Protein AF-A0A1Q5JDY2-F1 (afdb_monomer_lite)

pLDDT: mean 71.78, std 18.26, range [34.53, 92.19]

Structure (mmCIF, N/CA/C/O backbone):
data_AF-A0A1Q5JDY2-F1
#
_entry.id   AF-A0A1Q5JDY2-F1
#
loop_
_atom_site.group_PDB
_atom_site.id
_atom_site.type_symbol
_atom_site.label_atom_id
_atom_site.label_alt_id
_atom_site.label_comp_id
_atom_site.label_asym_id
_atom_site.label_entity_id
_atom_site.label_seq_id
_atom_site.pdbx_PDB_ins_code
_atom_site.Cartn_x
_atom_site.Cartn_y
_atom_site.Cartn_z
_atom_site.occupancy
_atom_site.B_iso_or_equiv
_atom_site.auth_seq_id
_atom_site.auth_comp_id
_atom_site.auth_asym_id
_atom_site.auth_atom_id
_atom_site.pdbx_PDB_model_num
ATOM 1 N N . MET A 1 1 ? -8.999 -15.703 -0.878 1.00 34.53 1 MET A N 1
ATOM 2 C CA . MET A 1 1 ? -8.414 -15.663 -2.234 1.00 34.53 1 MET A CA 1
ATOM 3 C C . MET A 1 1 ? -8.475 -14.210 -2.679 1.00 34.53 1 MET A C 1
ATOM 5 O O . MET A 1 1 ? -9.572 -13.703 -2.850 1.00 34.53 1 MET A O 1
ATOM 9 N N . LEU A 1 2 ? -7.343 -13.499 -2.682 1.00 36.00 2 LEU A N 1
ATOM 10 C CA . LEU A 1 2 ? -7.298 -12.076 -3.037 1.00 36.00 2 LEU A CA 1
ATOM 11 C C . LEU A 1 2 ? -7.349 -11.986 -4.570 1.00 36.00 2 LEU A C 1
ATOM 13 O O . LEU A 1 2 ? -6.380 -12.350 -5.238 1.00 36.00 2 LEU A O 1
ATOM 17 N N . THR A 1 3 ? -8.489 -11.588 -5.131 1.00 35.00 3 THR A N 1
ATOM 18 C CA . THR A 1 3 ? -8.627 -11.350 -6.573 1.00 35.00 3 THR A CA 1
ATOM 19 C C . THR A 1 3 ? -7.709 -10.194 -6.940 1.00 35.00 3 THR A C 1
ATOM 21 O O . THR A 1 3 ? -7.945 -9.055 -6.559 1.00 35.00 3 THR A O 1
ATOM 24 N N . THR A 1 4 ? -6.606 -10.500 -7.615 1.00 46.09 4 THR A N 1
ATOM 25 C CA . THR A 1 4 ? -5.664 -9.481 -8.078 1.00 46.09 4 THR A CA 1
ATOM 26 C C . THR A 1 4 ? -6.146 -8.997 -9.442 1.00 46.09 4 THR A C 1
ATOM 28 O O . THR A 1 4 ? -6.404 -9.821 -10.318 1.00 46.09 4 THR A O 1
ATOM 31 N N . ASP A 1 5 ? -6.323 -7.684 -9.604 1.00 41.34 5 ASP A N 1
ATOM 32 C CA . ASP A 1 5 ? -6.657 -7.054 -10.887 1.00 41.34 5 ASP A CA 1
ATOM 33 C C . ASP A 1 5 ? -5.701 -7.576 -11.984 1.00 41.34 5 ASP A C 1
ATOM 35 O O . ASP A 1 5 ? -4.491 -7.548 -11.778 1.00 41.34 5 ASP A O 1
ATOM 39 N N . PRO A 1 6 ? -6.183 -8.052 -13.146 1.00 43.06 6 PRO A N 1
ATOM 40 C CA . PRO A 1 6 ? -5.334 -8.628 -14.196 1.00 43.06 6 PRO A CA 1
ATOM 41 C C . PRO A 1 6 ? -4.361 -7.627 -14.853 1.00 43.06 6 PRO A C 1
ATOM 43 O O . PRO A 1 6 ? -3.434 -8.043 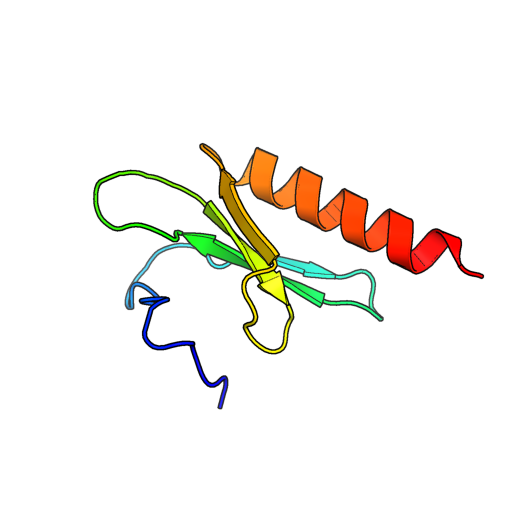-15.548 1.00 43.06 6 PRO A O 1
ATOM 46 N N . ARG A 1 7 ? -4.525 -6.315 -14.635 1.00 41.62 7 ARG A N 1
ATOM 47 C CA . ARG A 1 7 ? -3.541 -5.272 -14.994 1.00 41.62 7 ARG A CA 1
ATOM 48 C C . ARG A 1 7 ? -2.435 -5.132 -13.952 1.00 41.62 7 ARG A C 1
ATOM 50 O O . ARG A 1 7 ? -1.383 -4.561 -14.235 1.00 41.62 7 ARG A O 1
ATOM 57 N N . VAL A 1 8 ? -2.667 -5.645 -12.751 1.00 43.41 8 VAL A N 1
ATOM 58 C CA . VAL A 1 8 ? -1.680 -5.773 -11.690 1.00 43.41 8 VAL A CA 1
ATOM 59 C C . VAL A 1 8 ? -1.104 -7.170 -11.817 1.00 43.41 8 VAL A C 1
ATOM 61 O O . VAL A 1 8 ? -1.723 -8.153 -11.438 1.00 43.41 8 VAL A O 1
ATOM 64 N N . THR A 1 9 ? 0.100 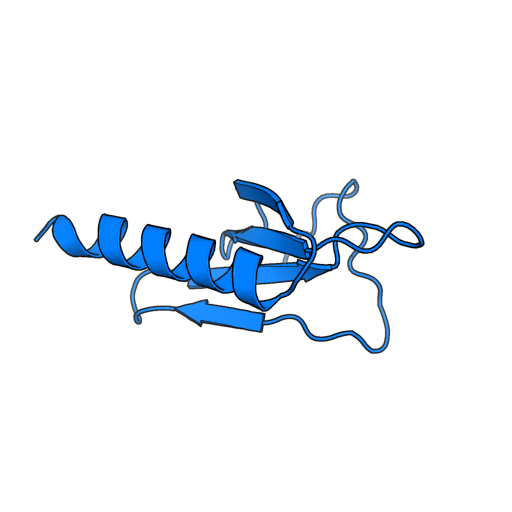-7.289 -12.364 1.00 45.88 9 THR A N 1
ATOM 65 C CA . THR A 1 9 ? 0.827 -8.554 -12.263 1.00 45.88 9 THR A CA 1
ATOM 66 C C . THR A 1 9 ? 1.480 -8.581 -10.880 1.00 45.88 9 THR A C 1
ATOM 68 O O . THR A 1 9 ? 2.502 -7.909 -10.704 1.00 45.88 9 THR A O 1
ATOM 71 N N . PRO A 1 10 ? 0.951 -9.304 -9.868 1.00 46.25 10 PRO A N 1
ATOM 72 C CA . PRO A 1 10 ? 1.764 -9.626 -8.711 1.00 46.25 10 PRO A CA 1
ATOM 73 C C . PRO A 1 10 ? 2.933 -10.431 -9.266 1.00 46.25 10 PRO A C 1
ATOM 75 O O . PRO A 1 10 ? 2.750 -11.508 -9.833 1.00 46.25 10 PRO A O 1
ATOM 78 N N . VAL A 1 11 ? 4.136 -9.864 -9.218 1.00 47.38 11 VAL A N 1
ATOM 79 C CA . VAL A 1 11 ? 5.318 -10.570 -9.703 1.00 47.38 11 VAL A CA 1
ATOM 80 C C . VAL A 1 11 ? 5.549 -11.723 -8.729 1.00 47.38 11 VAL A C 1
ATOM 82 O O . VAL A 1 11 ? 6.087 -11.536 -7.640 1.00 47.38 11 VAL A O 1
ATOM 85 N N . GLY A 1 12 ? 5.031 -12.897 -9.088 1.00 38.91 12 GLY A N 1
ATOM 86 C CA . GLY A 1 12 ? 5.192 -14.123 -8.329 1.00 38.91 12 GLY A CA 1
ATOM 87 C C . GLY A 1 12 ? 6.670 -14.475 -8.199 1.00 38.91 12 GLY A C 1
ATOM 88 O O . GLY A 1 12 ? 7.411 -14.438 -9.181 1.00 38.91 12 GLY A O 1
ATOM 89 N N . GLY A 1 13 ? 7.059 -14.823 -6.972 1.00 37.72 13 GLY A N 1
ATOM 90 C CA . GLY A 1 13 ? 8.371 -15.353 -6.613 1.00 37.72 13 GLY A CA 1
ATOM 91 C C . GLY A 1 13 ? 9.386 -14.270 -6.255 1.00 37.72 13 GLY A C 1
ATOM 92 O O . GLY A 1 13 ? 10.156 -13.854 -7.106 1.00 37.72 13 GLY A O 1
ATOM 93 N N . SER A 1 14 ? 9.432 -13.872 -4.975 1.00 49.22 14 SER A N 1
ATOM 94 C CA . SER A 1 14 ? 10.398 -12.924 -4.379 1.00 49.22 14 SER A CA 1
ATOM 95 C C . SER A 1 14 ? 10.226 -11.442 -4.769 1.00 49.22 14 SER A C 1
ATOM 97 O O . SER A 1 14 ? 10.619 -11.012 -5.850 1.00 49.22 14 SER A O 1
ATOM 99 N N . GLY A 1 15 ? 9.707 -10.602 -3.856 1.00 51.25 15 GLY A N 1
ATOM 100 C CA . GLY A 1 15 ? 9.769 -9.149 -4.082 1.00 51.25 15 GLY A CA 1
ATOM 101 C C . GLY A 1 15 ? 9.023 -8.196 -3.143 1.00 51.25 15 GLY A C 1
ATOM 102 O O . GLY A 1 15 ? 8.576 -7.163 -3.623 1.00 51.25 15 GLY A O 1
ATOM 103 N N . ARG A 1 16 ? 8.891 -8.508 -1.842 1.00 62.75 16 ARG A N 1
ATOM 104 C CA . ARG A 1 16 ? 8.381 -7.629 -0.756 1.00 62.75 16 ARG A CA 1
ATOM 105 C C . ARG A 1 16 ? 7.063 -6.884 -1.045 1.00 62.75 16 ARG A C 1
ATOM 107 O O . ARG A 1 16 ? 7.069 -5.696 -1.353 1.00 62.75 16 ARG A O 1
ATOM 114 N N . VAL A 1 17 ? 5.932 -7.548 -0.804 1.00 72.31 17 VAL A N 1
ATOM 115 C CA . VAL A 1 17 ? 4.691 -6.833 -0.456 1.00 72.31 17 VAL A CA 1
ATOM 116 C C . VAL A 1 17 ? 4.868 -6.262 0.950 1.00 72.31 17 VAL A C 1
ATOM 118 O O . VAL A 1 17 ? 5.297 -6.981 1.852 1.00 72.31 17 VAL A O 1
ATOM 121 N N . THR A 1 18 ? 4.597 -4.972 1.135 1.00 80.50 18 THR A N 1
ATOM 122 C CA . THR A 1 18 ? 4.610 -4.337 2.462 1.00 80.50 18 THR A CA 1
ATOM 123 C C . THR A 1 18 ? 3.189 -3.981 2.855 1.00 80.50 18 THR A C 1
ATOM 125 O O . THR A 1 18 ? 2.517 -3.257 2.127 1.00 80.50 18 THR A O 1
ATOM 128 N N . THR A 1 19 ? 2.749 -4.466 4.009 1.00 82.81 19 THR A N 1
ATOM 129 C CA . THR A 1 19 ? 1.444 -4.121 4.578 1.00 82.81 19 THR A CA 1
ATOM 130 C C . THR A 1 19 ? 1.598 -2.941 5.530 1.00 82.81 19 THR A C 1
ATOM 132 O O . THR A 1 19 ? 2.533 -2.909 6.331 1.00 82.81 19 THR A O 1
ATOM 135 N N . VAL A 1 20 ? 0.682 -1.979 5.447 1.00 82.00 20 VAL A N 1
ATOM 136 C CA . VAL A 1 20 ? 0.576 -0.854 6.385 1.00 82.00 20 VAL A CA 1
ATOM 137 C C . VAL A 1 20 ? -0.847 -0.839 6.931 1.00 82.00 20 VAL A C 1
ATOM 139 O O . VAL A 1 20 ? -1.800 -0.884 6.155 1.00 82.00 20 VAL A O 1
ATOM 142 N N . THR A 1 21 ? -1.007 -0.829 8.252 1.00 83.31 21 THR A N 1
ATOM 143 C CA . THR A 1 21 ? -2.326 -0.848 8.892 1.00 83.31 21 THR A CA 1
ATOM 144 C C . THR A 1 21 ? -2.298 -0.154 10.247 1.00 83.31 21 THR A C 1
ATOM 146 O O . THR A 1 21 ? -1.275 -0.192 10.928 1.00 83.31 21 THR A O 1
ATOM 149 N N . ASP A 1 22 ? -3.419 0.457 10.628 1.00 82.56 22 ASP A N 1
ATOM 150 C CA . ASP A 1 22 ? -3.667 1.026 11.960 1.00 82.56 22 ASP A CA 1
ATOM 151 C C . ASP A 1 22 ? -4.584 0.139 12.833 1.00 82.56 22 ASP A C 1
ATOM 153 O O . ASP A 1 22 ? -4.987 0.543 13.919 1.00 82.56 22 ASP A O 1
ATOM 157 N N . GLY A 1 23 ? -4.923 -1.068 12.361 1.00 77.62 23 GLY A N 1
ATOM 158 C CA . GLY A 1 23 ? -5.861 -1.989 13.014 1.00 77.62 23 GLY A CA 1
ATOM 159 C C . GLY A 1 23 ? -7.307 -1.892 12.513 1.00 77.62 23 GLY A C 1
ATOM 160 O O . GLY A 1 23 ? -8.064 -2.840 12.700 1.00 77.62 23 GLY A O 1
ATOM 161 N N . THR A 1 24 ? -7.679 -0.812 11.819 1.00 81.88 24 THR A N 1
ATOM 162 C CA . THR A 1 24 ? -9.014 -0.629 11.209 1.00 81.88 24 THR A CA 1
ATOM 163 C C . THR A 1 24 ? -8.952 -0.541 9.686 1.00 81.88 24 THR A C 1
ATOM 165 O O . THR A 1 24 ? -9.804 -1.084 8.987 1.00 81.88 24 THR A O 1
ATOM 168 N N . THR A 1 25 ? -7.901 0.088 9.166 1.00 82.50 25 THR A N 1
ATOM 169 C CA . THR A 1 25 ? -7.655 0.300 7.745 1.00 82.50 25 THR A CA 1
ATOM 170 C C . THR A 1 25 ? -6.355 -0.392 7.357 1.00 82.50 25 THR A C 1
ATOM 172 O O . THR A 1 25 ? -5.350 -0.314 8.068 1.00 82.50 25 THR A O 1
ATOM 175 N N . THR A 1 26 ? -6.350 -1.088 6.221 1.00 83.44 26 THR A N 1
ATOM 176 C CA . THR A 1 26 ? -5.173 -1.810 5.722 1.00 83.44 26 THR A CA 1
ATOM 177 C C . THR A 1 26 ? -4.882 -1.439 4.270 1.00 83.44 26 THR A C 1
ATOM 179 O O . THR A 1 26 ? -5.763 -1.483 3.409 1.00 83.44 26 THR A O 1
ATOM 182 N N . PHE A 1 27 ? -3.613 -1.135 3.996 1.00 85.69 27 PHE A N 1
ATOM 183 C CA . PHE A 1 27 ? -3.074 -0.879 2.665 1.00 85.69 27 PHE A CA 1
ATOM 184 C C . PHE A 1 27 ? -1.960 -1.868 2.322 1.00 85.69 27 PHE A C 1
ATOM 186 O O . PHE A 1 27 ? -1.170 -2.277 3.179 1.00 85.69 27 PHE A O 1
ATOM 193 N N . LEU A 1 28 ? -1.873 -2.220 1.041 1.00 85.94 28 LEU A N 1
ATOM 194 C CA . LEU A 1 28 ? -0.860 -3.115 0.490 1.00 85.94 28 LEU A CA 1
ATOM 195 C C . LEU A 1 28 ? 0.054 -2.332 -0.452 1.00 85.94 28 LEU A C 1
ATOM 197 O O . LEU A 1 28 ? -0.417 -1.608 -1.325 1.00 85.94 28 LEU A O 1
ATOM 201 N N . ILE A 1 29 ? 1.367 -2.479 -0.294 1.00 86.62 29 ILE A N 1
ATOM 202 C CA . ILE A 1 29 ? 2.360 -1.815 -1.137 1.00 86.62 29 ILE A CA 1
ATOM 203 C C . ILE A 1 29 ? 3.102 -2.859 -1.958 1.00 86.62 29 ILE A C 1
ATOM 205 O O . ILE A 1 29 ? 3.790 -3.720 -1.405 1.00 86.62 29 ILE A O 1
ATOM 209 N N . CYS A 1 30 ? 2.991 -2.747 -3.278 1.00 81.12 30 CYS A N 1
ATOM 210 C CA . CYS A 1 30 ? 3.504 -3.720 -4.235 1.00 81.12 30 CYS A CA 1
ATOM 211 C C . CYS A 1 30 ? 4.371 -3.037 -5.294 1.00 81.12 30 CYS A C 1
ATOM 213 O O . CYS A 1 30 ? 4.214 -1.851 -5.588 1.00 81.12 30 CYS A O 1
ATOM 215 N N . ARG A 1 31 ?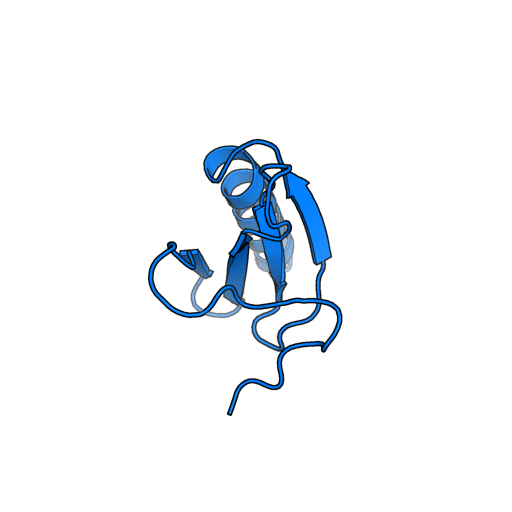 5.283 -3.793 -5.910 1.00 79.38 31 ARG A N 1
ATOM 216 C CA . ARG A 1 31 ? 6.024 -3.322 -7.083 1.00 79.38 31 ARG A CA 1
ATOM 217 C C . ARG A 1 31 ? 5.120 -3.430 -8.311 1.00 79.38 31 ARG A C 1
ATOM 219 O O . ARG A 1 31 ? 4.676 -4.524 -8.634 1.00 79.38 31 ARG A O 1
ATOM 226 N N . THR A 1 32 ? 4.837 -2.312 -8.977 1.00 68.75 32 THR A N 1
ATOM 227 C CA . THR A 1 32 ? 3.775 -2.235 -9.998 1.00 68.75 32 THR A CA 1
ATOM 228 C C . THR A 1 32 ? 4.248 -2.449 -11.433 1.00 68.75 32 THR A C 1
ATOM 230 O O . THR A 1 32 ? 3.419 -2.693 -12.301 1.00 68.75 32 THR A O 1
ATOM 233 N N . VAL A 1 33 ? 5.557 -2.374 -11.721 1.00 60.50 33 VAL A N 1
ATOM 234 C CA . VAL A 1 33 ? 6.071 -2.501 -13.099 1.00 60.50 33 VAL A CA 1
ATOM 235 C C . VAL A 1 33 ? 7.335 -3.361 -13.166 1.00 60.50 33 VAL A C 1
ATOM 237 O O . VAL A 1 33 ? 8.332 -3.076 -12.491 1.00 60.50 33 VAL A O 1
ATOM 240 N N . ARG A 1 34 ? 7.326 -4.375 -14.045 1.00 51.22 34 ARG A N 1
ATOM 241 C CA . ARG A 1 34 ? 8.524 -5.124 -14.465 1.00 51.22 34 ARG A CA 1
ATOM 242 C C . ARG A 1 34 ? 9.416 -4.215 -15.321 1.00 51.22 34 ARG A C 1
ATOM 244 O O . ARG A 1 34 ? 8.969 -3.662 -16.317 1.00 51.22 34 ARG A O 1
ATOM 251 N N . GLY A 1 35 ? 10.676 -4.032 -14.928 1.00 49.59 35 GLY A N 1
ATOM 252 C CA . GLY A 1 35 ? 11.700 -3.371 -15.753 1.00 49.59 35 GLY A CA 1
ATOM 253 C C . GLY A 1 35 ? 11.805 -1.840 -15.657 1.00 49.59 35 GLY A C 1
ATOM 254 O O . GLY A 1 35 ? 12.889 -1.323 -15.891 1.00 49.59 35 GLY A O 1
ATOM 255 N N . ARG A 1 36 ? 10.755 -1.108 -15.247 1.00 57.28 36 ARG A N 1
ATOM 256 C CA . ARG A 1 36 ? 10.821 0.365 -15.045 1.00 57.28 36 ARG A CA 1
ATOM 257 C C . ARG A 1 36 ? 10.960 0.827 -13.593 1.00 57.28 36 ARG A C 1
ATOM 259 O O . ARG A 1 36 ? 11.252 1.991 -13.366 1.00 57.28 36 ARG A O 1
ATOM 266 N N . GLY A 1 37 ? 10.785 -0.083 -12.629 1.00 61.28 37 GLY A N 1
ATOM 267 C CA . GLY A 1 37 ? 11.024 0.176 -11.207 1.00 61.28 37 GLY A CA 1
ATOM 268 C C . GLY A 1 37 ? 10.062 1.201 -10.603 1.00 61.28 37 GLY A C 1
ATOM 269 O O . GLY A 1 37 ? 10.371 2.381 -10.529 1.00 61.28 37 GLY A O 1
ATOM 270 N N . GLY A 1 38 ? 8.910 0.745 -10.114 1.00 76.81 38 GLY A N 1
ATOM 271 C CA . GLY A 1 38 ? 7.983 1.596 -9.369 1.00 76.81 38 GLY A CA 1
ATOM 272 C C . GLY A 1 38 ? 7.185 0.810 -8.337 1.00 76.81 38 GLY A C 1
ATOM 273 O O . GLY A 1 38 ? 7.049 -0.410 -8.448 1.00 76.81 38 GLY A O 1
ATOM 274 N N . TRP A 1 39 ? 6.679 1.521 -7.337 1.00 85.06 39 TRP A N 1
ATOM 275 C CA . TRP A 1 39 ? 5.828 1.009 -6.269 1.00 85.06 39 TRP A CA 1
ATOM 276 C C . TRP A 1 39 ? 4.419 1.597 -6.384 1.00 85.06 39 TRP A C 1
ATOM 278 O O . TRP A 1 39 ? 4.235 2.706 -6.896 1.00 85.06 39 TRP A O 1
ATOM 288 N N . GLY A 1 40 ? 3.429 0.855 -5.901 1.00 87.06 40 GLY A N 1
ATOM 289 C CA . GLY A 1 40 ? 2.033 1.269 -5.825 1.00 87.06 40 GLY A CA 1
ATOM 290 C C . GLY A 1 40 ? 1.406 0.896 -4.495 1.00 87.06 40 GLY A C 1
ATOM 291 O O . GLY A 1 40 ? 1.850 -0.044 -3.840 1.00 87.06 40 GLY A O 1
ATOM 292 N N . VAL A 1 41 ? 0.408 1.678 -4.102 1.00 87.69 41 VAL A N 1
ATOM 293 C CA . VAL A 1 41 ? -0.375 1.528 -2.879 1.00 87.69 41 VAL A CA 1
ATOM 294 C C . VAL A 1 41 ? -1.774 1.084 -3.272 1.00 87.69 41 VAL A C 1
ATOM 296 O O . VAL A 1 41 ? -2.415 1.716 -4.113 1.00 87.69 41 VAL A O 1
ATOM 299 N N . HIS A 1 42 ? -2.226 0.003 -2.655 1.00 87.75 42 HIS A N 1
ATOM 300 C CA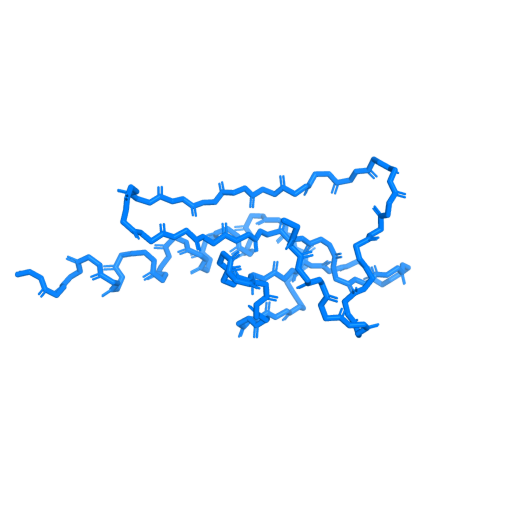 . HIS A 1 42 ? -3.504 -0.641 -2.897 1.00 87.75 42 HIS A CA 1
ATOM 301 C C . HIS A 1 42 ? -4.323 -0.703 -1.608 1.00 87.75 42 HIS A C 1
ATOM 303 O O . HIS A 1 42 ? -3.760 -0.707 -0.510 1.00 87.75 42 HIS A O 1
ATOM 309 N N . THR A 1 43 ? -5.643 -0.801 -1.733 1.00 84.75 43 THR A N 1
ATOM 310 C CA . THR A 1 43 ? -6.521 -1.203 -0.627 1.00 84.75 43 THR A CA 1
ATOM 311 C C . THR A 1 43 ? -6.283 -2.672 -0.264 1.00 84.75 43 THR A C 1
ATOM 313 O O . THR A 1 43 ? -5.712 -3.441 -1.041 1.00 84.75 43 THR A O 1
ATOM 316 N N . ALA A 1 44 ? -6.766 -3.097 0.905 1.00 79.62 44 ALA A N 1
ATOM 317 C CA . ALA A 1 44 ? -6.803 -4.516 1.268 1.00 79.62 44 ALA A CA 1
ATOM 318 C C . ALA A 1 44 ? -7.628 -5.376 0.292 1.00 79.62 44 ALA A C 1
ATOM 320 O O . ALA A 1 44 ? -7.347 -6.564 0.141 1.00 79.62 44 ALA A O 1
ATOM 321 N N . ALA A 1 45 ? -8.613 -4.778 -0.388 1.00 80.00 45 ALA A N 1
ATOM 322 C CA . ALA A 1 45 ? -9.411 -5.437 -1.419 1.00 80.00 45 ALA A CA 1
ATOM 323 C C . ALA A 1 45 ? -8.651 -5.613 -2.749 1.00 80.00 45 ALA A C 1
ATOM 325 O O . ALA A 1 45 ? -9.080 -6.388 -3.598 1.00 80.00 45 ALA A O 1
ATOM 326 N N . GLY A 1 46 ? -7.498 -4.951 -2.906 1.00 73.75 46 GLY A N 1
ATOM 327 C CA . GLY A 1 46 ? -6.641 -5.036 -4.089 1.00 73.75 46 GLY A CA 1
ATOM 328 C C . GLY A 1 46 ? -6.747 -3.838 -5.035 1.00 73.75 46 GLY A C 1
ATOM 329 O O . GLY A 1 46 ? -5.949 -3.745 -5.973 1.00 73.75 46 GLY A O 1
ATOM 330 N N . ASP A 1 47 ? -7.655 -2.893 -4.776 1.00 82.31 47 ASP A N 1
ATOM 331 C CA . ASP A 1 47 ? -7.850 -1.712 -5.621 1.00 82.31 47 ASP A CA 1
ATOM 332 C C . ASP A 1 47 ? -6.616 -0.818 -5.592 1.00 82.31 47 ASP A C 1
ATOM 334 O O . ASP A 1 47 ? -6.123 -0.446 -4.525 1.00 82.31 47 ASP A O 1
ATOM 338 N N . LEU A 1 48 ? -6.112 -0.443 -6.766 1.00 82.81 48 LEU A N 1
ATOM 339 C CA . LEU A 1 48 ? -4.979 0.466 -6.872 1.00 82.81 48 LEU A CA 1
ATOM 340 C C . LEU A 1 48 ? -5.411 1.897 -6.528 1.00 82.81 48 LEU A C 1
ATOM 342 O O . LEU A 1 48 ? -6.188 2.508 -7.256 1.00 82.81 48 LEU A O 1
ATOM 346 N N . LEU A 1 49 ? -4.837 2.463 -5.466 1.00 84.94 49 LEU A N 1
ATOM 347 C CA . LEU A 1 49 ? -5.072 3.855 -5.073 1.00 84.94 49 LEU A CA 1
ATOM 348 C C . LEU A 1 49 ? -4.099 4.810 -5.764 1.00 84.94 49 LEU A C 1
ATOM 350 O O . LEU A 1 49 ? -4.462 5.906 -6.180 1.00 84.94 49 LEU A O 1
ATOM 354 N N . SER A 1 50 ? -2.828 4.415 -5.849 1.00 86.62 50 SER A N 1
ATOM 355 C CA . SER A 1 50 ? -1.772 5.250 -6.419 1.00 86.62 50 SER A CA 1
ATOM 356 C C . SER A 1 50 ? -0.573 4.408 -6.840 1.00 86.62 50 SER A C 1
ATOM 358 O O . SER A 1 50 ? -0.225 3.441 -6.168 1.00 86.62 50 SER A O 1
ATOM 360 N N . SER A 1 51 ? 0.101 4.782 -7.927 1.00 84.25 51 SER A N 1
ATOM 361 C CA . SER A 1 51 ? 1.290 4.089 -8.438 1.00 84.25 51 SER A CA 1
ATOM 362 C C . SER A 1 51 ? 2.342 5.067 -8.961 1.00 84.25 51 SER A C 1
ATOM 364 O O . SER A 1 51 ? 2.108 6.272 -9.014 1.00 84.25 51 SER A O 1
ATOM 366 N N . GLY A 1 52 ? 3.512 4.548 -9.343 1.00 80.81 52 GLY A N 1
ATOM 367 C CA . GLY A 1 52 ? 4.598 5.354 -9.913 1.00 80.81 52 GLY A CA 1
ATOM 368 C C . GLY A 1 52 ? 5.572 5.890 -8.866 1.00 80.81 52 GLY A C 1
ATOM 369 O O . GLY A 1 52 ? 6.381 6.769 -9.154 1.00 80.81 52 GLY A O 1
ATOM 370 N N . TRP A 1 53 ? 5.528 5.354 -7.646 1.00 85.56 53 TRP A N 1
ATOM 371 C CA . TRP A 1 53 ? 6.452 5.744 -6.591 1.00 85.56 53 TRP A CA 1
ATOM 372 C C . TRP A 1 53 ? 7.849 5.179 -6.880 1.00 85.56 53 TRP A C 1
ATOM 374 O O . TRP A 1 53 ? 7.989 3.962 -7.020 1.00 85.56 53 TRP A O 1
ATOM 384 N N . PRO A 1 54 ? 8.906 6.010 -6.926 1.00 82.50 54 PRO A N 1
ATOM 385 C CA . PRO A 1 54 ? 10.249 5.543 -7.281 1.00 82.50 54 PRO A CA 1
ATOM 386 C C . PRO A 1 54 ? 10.856 4.625 -6.208 1.00 82.50 54 PRO A C 1
ATOM 388 O O . PRO A 1 54 ? 11.744 3.827 -6.495 1.00 82.50 54 PRO A O 1
ATOM 391 N N . THR A 1 55 ? 10.377 4.711 -4.962 1.00 85.81 55 THR A N 1
ATOM 392 C CA . THR A 1 55 ? 10.873 3.922 -3.829 1.00 85.81 55 THR A CA 1
ATOM 393 C C . THR A 1 55 ? 9.733 3.429 -2.939 1.00 85.81 55 THR A C 1
ATOM 395 O O . THR A 1 55 ? 8.682 4.070 -2.845 1.00 85.81 55 THR A O 1
ATOM 398 N N . LEU A 1 56 ? 9.974 2.319 -2.230 1.00 83.38 56 LEU A N 1
ATOM 399 C CA . LEU A 1 56 ? 9.059 1.771 -1.223 1.00 83.38 56 LEU A CA 1
ATOM 400 C C . LEU A 1 56 ? 8.752 2.807 -0.137 1.00 83.38 56 LEU A C 1
ATOM 402 O O . LEU A 1 56 ? 7.604 2.969 0.255 1.00 83.38 56 LEU A O 1
ATOM 406 N N . THR A 1 57 ? 9.764 3.553 0.310 1.00 88.38 57 THR A N 1
ATOM 407 C CA . THR A 1 57 ? 9.620 4.583 1.347 1.00 88.38 57 THR A CA 1
ATOM 408 C C . THR A 1 57 ? 8.612 5.661 0.958 1.00 88.38 57 THR A C 1
ATOM 410 O O . THR A 1 57 ? 7.802 6.066 1.789 1.00 88.38 57 THR A O 1
ATOM 413 N N . ARG A 1 58 ? 8.605 6.107 -0.308 1.00 88.75 58 ARG A N 1
ATOM 414 C CA . ARG A 1 58 ? 7.625 7.103 -0.770 1.00 88.75 58 ARG A CA 1
ATOM 415 C C . ARG A 1 58 ? 6.210 6.535 -0.842 1.00 88.75 58 ARG A C 1
ATOM 417 O O . ARG A 1 58 ? 5.280 7.208 -0.407 1.00 88.75 58 ARG A O 1
ATOM 424 N N . ALA A 1 59 ? 6.059 5.303 -1.328 1.00 88.38 59 ALA A N 1
ATOM 425 C CA . ALA A 1 59 ? 4.768 4.617 -1.315 1.00 88.38 59 ALA A CA 1
ATOM 426 C C . ALA A 1 59 ? 4.249 4.422 0.123 1.00 88.38 59 ALA A C 1
ATOM 428 O O . ALA A 1 59 ? 3.080 4.675 0.400 1.00 88.38 59 ALA A O 1
ATOM 429 N N . ARG A 1 60 ? 5.134 4.074 1.067 1.00 88.81 60 ARG A N 1
ATOM 430 C CA . ARG A 1 60 ? 4.794 3.917 2.487 1.00 88.81 60 ARG A CA 1
ATOM 431 C C . ARG A 1 60 ? 4.358 5.227 3.131 1.00 88.81 60 ARG A C 1
ATOM 433 O O . ARG A 1 60 ? 3.286 5.272 3.710 1.00 88.81 60 ARG A O 1
ATOM 440 N N . SER A 1 61 ? 5.103 6.309 2.923 1.00 92.19 61 SER A N 1
ATOM 441 C CA . SER A 1 61 ? 4.720 7.638 3.419 1.00 92.19 61 SER A CA 1
ATOM 442 C C . SER A 1 61 ? 3.373 8.123 2.857 1.00 92.19 61 SER A C 1
ATOM 444 O O . SER A 1 61 ? 2.661 8.894 3.500 1.00 92.19 61 SER A O 1
ATOM 446 N N . TYR A 1 62 ? 2.995 7.701 1.647 1.00 91.50 62 TYR A N 1
ATOM 447 C CA . TYR A 1 62 ? 1.648 7.950 1.133 1.00 91.50 62 TYR A CA 1
ATOM 448 C C . TYR A 1 62 ? 0.589 7.119 1.873 1.00 91.50 62 TYR A C 1
ATOM 450 O O . TYR A 1 62 ? -0.401 7.692 2.317 1.00 91.50 62 TYR A O 1
ATOM 458 N N . ALA A 1 63 ? 0.818 5.817 2.069 1.00 89.00 63 ALA A N 1
ATOM 459 C CA . ALA A 1 63 ? -0.082 4.950 2.834 1.00 89.00 63 ALA A CA 1
ATOM 460 C C . ALA A 1 63 ? -0.262 5.420 4.291 1.00 89.00 63 ALA A C 1
ATOM 462 O O . ALA A 1 63 ? -1.389 5.497 4.767 1.00 89.00 63 ALA A O 1
ATOM 463 N N . ASP A 1 64 ? 0.817 5.827 4.967 1.00 90.25 64 ASP A N 1
ATOM 464 C CA . ASP A 1 64 ? 0.760 6.370 6.330 1.00 90.25 64 ASP A CA 1
ATOM 465 C C . ASP A 1 64 ? -0.109 7.639 6.390 1.00 90.25 64 ASP A C 1
ATOM 467 O O . ASP A 1 64 ? -0.942 7.784 7.280 1.00 90.25 64 ASP A O 1
ATOM 471 N N . ARG A 1 65 ? -0.003 8.532 5.393 1.00 92.06 65 ARG A N 1
ATOM 472 C CA . ARG A 1 65 ? -0.872 9.720 5.299 1.00 92.06 65 ARG A CA 1
ATOM 473 C C . ARG A 1 65 ? -2.341 9.366 5.085 1.00 92.06 65 ARG A C 1
ATOM 475 O O . ARG A 1 65 ? -3.204 10.095 5.569 1.00 92.06 65 ARG A O 1
ATOM 482 N N . LEU A 1 66 ? -2.635 8.294 4.348 1.00 89.81 66 LEU A N 1
ATOM 483 C CA . LEU A 1 66 ? -4.007 7.812 4.186 1.00 89.81 66 LEU A CA 1
ATOM 484 C C . LEU A 1 66 ? -4.565 7.288 5.512 1.00 89.81 66 LEU A C 1
ATOM 486 O O . LEU A 1 66 ? -5.697 7.626 5.843 1.00 89.81 66 LEU A O 1
ATOM 490 N N . LEU A 1 67 ? -3.764 6.551 6.290 1.00 85.88 67 LEU A N 1
ATOM 491 C CA . LEU A 1 67 ? -4.156 6.095 7.629 1.00 85.88 67 LEU A CA 1
ATOM 492 C C . LEU A 1 67 ? -4.407 7.271 8.572 1.00 85.88 67 LEU A C 1
ATOM 494 O O . LEU A 1 67 ? -5.459 7.341 9.194 1.00 85.88 67 LEU A O 1
ATOM 498 N N . THR A 1 68 ? -3.503 8.257 8.617 1.00 86.69 68 THR A N 1
ATOM 499 C CA . THR A 1 68 ? -3.718 9.458 9.439 1.00 86.69 68 THR A CA 1
ATOM 500 C C . THR A 1 68 ? -5.013 10.174 9.058 1.00 86.69 68 THR A C 1
ATOM 502 O O . THR A 1 68 ? -5.759 10.591 9.931 1.00 86.69 68 THR A O 1
ATOM 505 N N . ARG A 1 69 ? -5.325 10.294 7.763 1.00 85.94 69 ARG A N 1
ATOM 506 C CA . ARG A 1 69 ? -6.582 10.915 7.316 1.00 85.94 69 ARG A CA 1
ATOM 507 C C . ARG A 1 69 ? -7.818 10.099 7.685 1.00 85.94 69 ARG A C 1
ATOM 509 O O . ARG A 1 69 ? -8.834 10.702 8.001 1.00 85.94 69 ARG A O 1
ATOM 516 N N . ALA A 1 70 ? -7.736 8.771 7.640 1.00 78.94 70 ALA A N 1
ATOM 517 C CA . ALA A 1 70 ? -8.825 7.894 8.060 1.00 78.94 70 ALA A CA 1
ATOM 518 C C . ALA A 1 70 ? -9.073 7.977 9.579 1.00 78.94 70 ALA A C 1
ATOM 520 O O . ALA A 1 70 ? -10.221 7.967 10.008 1.00 78.94 70 ALA A O 1
ATOM 521 N N . GLY A 1 71 ? -8.009 8.126 10.379 1.00 66.88 71 GLY A N 1
ATOM 522 C CA . GLY A 1 71 ? -8.081 8.233 11.840 1.00 66.88 71 GLY A CA 1
ATOM 523 C C . GLY A 1 71 ? -8.429 9.622 12.395 1.00 66.88 71 GLY A C 1
ATOM 524 O O . GLY A 1 71 ? -8.852 9.720 13.537 1.00 66.88 71 GLY A O 1
ATOM 525 N N . VAL A 1 72 ? -8.301 10.701 11.614 1.00 58.19 72 VAL A N 1
ATOM 526 C CA . VAL A 1 72 ? -8.663 12.081 12.032 1.00 58.19 72 VAL A CA 1
ATOM 527 C C . VAL A 1 72 ? -10.190 12.327 12.000 1.00 58.19 72 VAL A C 1
ATOM 529 O O . VAL A 1 72 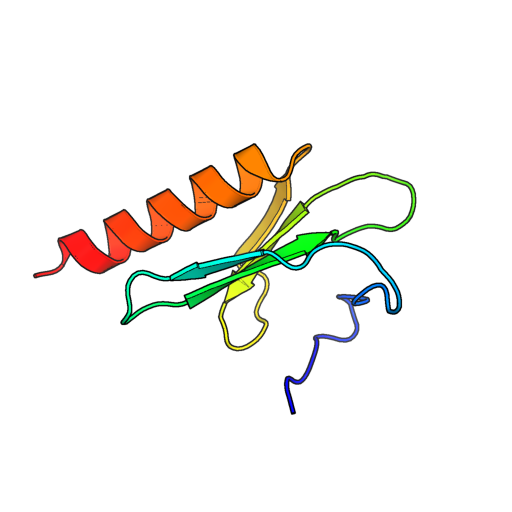? -10.655 13.443 12.206 1.00 58.19 72 VAL A O 1
ATOM 532 N N . GLY A 1 73 ? -10.988 11.284 11.759 1.00 49.84 73 GLY A N 1
ATOM 533 C CA . GLY A 1 73 ? -12.452 11.344 11.720 1.00 49.84 73 GLY A CA 1
ATOM 534 C C . GLY A 1 73 ? -13.183 10.950 13.009 1.00 49.84 73 GLY A C 1
ATOM 535 O O . GLY A 1 73 ? -14.389 10.730 12.930 1.00 49.84 73 GLY A O 1
ATOM 536 N N . SER A 1 74 ? -12.495 10.805 14.149 1.00 42.03 74 SER A N 1
ATOM 537 C CA . SER A 1 74 ? -13.115 10.490 15.451 1.00 42.03 74 SER A CA 1
ATOM 538 C C . SER A 1 74 ? -13.447 11.733 16.266 1.00 42.03 74 SER A C 1
ATOM 540 O O . SER A 1 74 ? -12.505 12.538 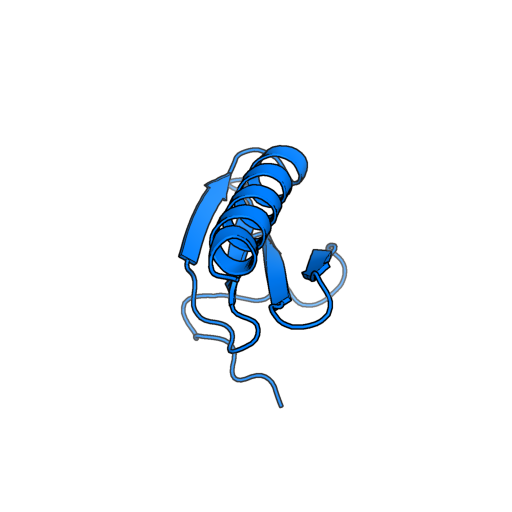16.458 1.00 42.03 74 SER A O 1
#

Sequence (74 aa):
MLTTDPRVTPVGGSGRVTTVTDGTTTFLICRTVRGRGGWGVHTAAGDLLSSGWPTLTRARSYADRLLTRAGVGS

Foldseek 3Di:
DQPADPLADQPPDDDDWDWDDPPPFIKIKGFRDDPPAKIFIAGPSNHTPDIDHNDPVVNVVVVVVVNVVVVVPD

Radius of gyration: 12.32 Å; chains: 1; bounding box: 25×28×31 Å

Secondary structure (DSSP, 8-state):
-----TTS----SS---EEEE-SS-EEEEEE--TTT--EEEEETT--EEEEEESSHHHHHHHHHHHHHHHHTT-